Protein AF-A0A970MKL4-F1 (afdb_monomer_lite)

Secondary structure (DSSP, 8-state):
--GGGT-B-TTT--B-EE-SSEEEETTTTEEEEEETTEE----PPS-----HHHHHHTTTTS-HHHHHHHH---TTS-HHHHHHHHHHHHTHHHHHHHHHHHHHHHTTPPTT------SS-SS--

Structure (mmCIF, N/CA/C/O backbone):
data_AF-A0A970MKL4-F1
#
_entry.id   AF-A0A970MKL4-F1
#
loop_
_atom_site.group_PDB
_atom_site.id
_atom_site.type_symbol
_atom_site.label_atom_id
_atom_site.label_alt_id
_atom_site.label_comp_id
_atom_site.label_asym_id
_atom_site.label_entity_id
_atom_site.label_seq_id
_atom_site.pdbx_PDB_ins_code
_atom_site.Cartn_x
_atom_site.Cartn_y
_atom_site.Cartn_z
_atom_site.occupancy
_atom_site.B_iso_or_equiv
_atom_site.auth_seq_id
_atom_site.auth_comp_id
_atom_site.auth_asym_id
_atom_site.auth_atom_id
_atom_site.pdbx_PDB_model_num
ATOM 1 N N . MET A 1 1 ? -25.494 -15.291 -8.396 1.00 54.50 1 MET A N 1
ATOM 2 C CA . MET A 1 1 ? -25.310 -15.183 -6.929 1.00 54.50 1 MET A CA 1
ATOM 3 C C . MET A 1 1 ? -25.313 -13.704 -6.550 1.00 54.50 1 MET A C 1
ATOM 5 O O . MET A 1 1 ? -24.622 -12.943 -7.215 1.00 54.50 1 MET A O 1
ATOM 9 N N . LYS A 1 2 ? -26.125 -13.252 -5.582 1.00 67.38 2 LYS A N 1
ATOM 10 C CA . LYS A 1 2 ? -26.157 -11.826 -5.195 1.00 67.38 2 LYS A CA 1
ATOM 11 C C . LYS A 1 2 ? -24.999 -11.543 -4.232 1.00 67.38 2 LYS A C 1
ATOM 13 O O . LYS A 1 2 ? -24.972 -12.121 -3.158 1.00 67.38 2 LYS A O 1
ATOM 18 N N . LEU A 1 3 ? -24.084 -10.633 -4.580 1.00 67.19 3 LEU A N 1
ATOM 19 C CA . LEU A 1 3 ? -22.949 -10.225 -3.723 1.00 67.19 3 LEU A CA 1
ATOM 20 C C . LEU A 1 3 ? -23.367 -9.870 -2.283 1.00 67.19 3 LEU A C 1
ATOM 22 O O . LEU A 1 3 ? -22.629 -10.124 -1.340 1.00 67.19 3 LEU A O 1
ATOM 26 N N . SER A 1 4 ? -24.579 -9.344 -2.096 1.00 68.12 4 SER A N 1
ATOM 27 C CA . SER A 1 4 ? -25.131 -9.014 -0.778 1.00 68.12 4 SER A CA 1
ATOM 28 C C . SER A 1 4 ? -25.286 -10.201 0.174 1.00 68.12 4 SER A C 1
ATOM 30 O O . SER A 1 4 ? -25.399 -9.969 1.367 1.00 68.12 4 SER A O 1
ATOM 32 N N . SER A 1 5 ? -25.305 -11.448 -0.309 1.00 75.62 5 SER A N 1
ATOM 33 C CA . SER A 1 5 ? -25.460 -12.626 0.556 1.00 75.62 5 SER A CA 1
ATOM 34 C C . SER A 1 5 ? -24.148 -13.135 1.159 1.00 75.62 5 SER A C 1
ATOM 36 O O . SER A 1 5 ? -24.188 -14.065 1.955 1.00 75.62 5 SER A O 1
ATOM 38 N N . ILE A 1 6 ? -22.997 -12.581 0.757 1.00 84.31 6 ILE A N 1
ATOM 39 C CA . ILE A 1 6 ? -21.668 -13.030 1.215 1.00 84.31 6 ILE A CA 1
ATOM 40 C C . ILE A 1 6 ? -20.816 -11.913 1.830 1.00 84.31 6 ILE A C 1
ATOM 42 O O . ILE A 1 6 ? -19.795 -12.195 2.450 1.00 84.31 6 ILE A O 1
ATOM 46 N N . LEU A 1 7 ? -21.193 -10.646 1.640 1.00 88.25 7 LEU A N 1
ATOM 47 C CA . LEU A 1 7 ? -20.402 -9.510 2.105 1.00 88.25 7 LEU A CA 1
ATOM 48 C C . LEU A 1 7 ? -20.705 -9.188 3.573 1.00 88.25 7 LEU A C 1
ATOM 50 O O . LEU A 1 7 ? -21.849 -8.926 3.942 1.00 88.25 7 LEU A O 1
ATOM 54 N N . ILE A 1 8 ? -19.650 -9.146 4.387 1.00 93.25 8 ILE A N 1
ATOM 55 C CA . ILE A 1 8 ? -19.685 -8.785 5.808 1.00 93.25 8 ILE A CA 1
ATOM 56 C C . ILE A 1 8 ? -18.853 -7.530 6.070 1.00 93.25 8 ILE A C 1
ATOM 58 O O . ILE A 1 8 ? -17.955 -7.175 5.308 1.00 93.25 8 ILE A O 1
ATOM 62 N N . CYS A 1 9 ? -19.141 -6.849 7.173 1.00 92.50 9 CYS A N 1
ATOM 63 C CA . CYS A 1 9 ? -18.442 -5.642 7.572 1.00 92.50 9 CYS A CA 1
ATOM 64 C C . CYS A 1 9 ? -16.982 -5.952 7.949 1.00 92.50 9 CYS A C 1
ATOM 66 O O . CYS A 1 9 ? -16.754 -6.642 8.942 1.00 92.50 9 CYS A O 1
ATOM 68 N N . PRO A 1 10 ? -15.975 -5.372 7.275 1.00 91.62 10 PRO A N 1
ATOM 69 C CA . PRO A 1 10 ? -14.564 -5.638 7.574 1.00 91.62 10 PRO A CA 1
ATOM 70 C C . PRO A 1 10 ? -14.115 -5.137 8.958 1.00 91.62 10 PRO A C 1
ATOM 72 O O . PRO A 1 10 ? -13.047 -5.509 9.431 1.00 91.62 10 PRO A O 1
ATOM 75 N N . LYS A 1 11 ? -14.901 -4.276 9.621 1.00 88.38 11 LYS A N 1
ATOM 76 C CA . LYS A 1 11 ? -14.585 -3.745 10.958 1.00 88.38 11 LYS A CA 1
ATOM 77 C C . LYS A 1 11 ? -15.098 -4.621 12.107 1.00 88.38 11 LYS A C 1
ATOM 79 O O . LYS A 1 11 ? -14.475 -4.633 13.162 1.00 88.38 11 LYS A O 1
ATOM 84 N N . CYS A 1 12 ? -16.248 -5.278 11.948 1.00 92.69 12 CYS A N 1
ATOM 85 C CA . CYS A 1 12 ? -16.934 -5.983 13.046 1.00 92.69 12 CYS A CA 1
ATOM 86 C C . CYS A 1 12 ? -17.585 -7.314 12.639 1.00 92.69 12 CYS A C 1
ATOM 88 O O . CYS A 1 12 ? -18.314 -7.903 13.431 1.00 92.69 12 CYS A O 1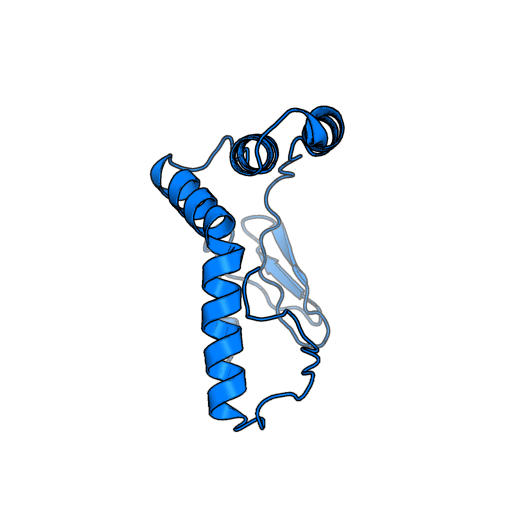
ATOM 90 N N . SER A 1 13 ? -17.371 -7.764 11.402 1.00 92.88 13 SER A N 1
ATOM 91 C CA . SER A 1 13 ? -17.889 -9.017 10.837 1.00 92.88 13 SER A CA 1
ATOM 92 C C . SER A 1 13 ? -19.417 -9.160 10.815 1.00 92.88 13 SER A C 1
ATOM 94 O O . SER A 1 13 ? -19.926 -10.240 10.541 1.00 92.88 13 SER A O 1
ATOM 96 N N . SER A 1 14 ? -20.168 -8.090 11.082 1.00 92.75 14 SER A N 1
ATOM 97 C CA . SER A 1 14 ? -21.634 -8.085 11.005 1.00 92.75 14 SER A CA 1
ATOM 98 C C . SER A 1 14 ? -22.138 -7.927 9.569 1.00 92.75 14 SER A C 1
ATOM 100 O O . SER A 1 14 ? -21.384 -7.528 8.681 1.00 92.75 14 SER A O 1
ATOM 102 N N . ASN A 1 15 ? -23.426 -8.189 9.349 1.00 93.31 15 ASN A N 1
ATOM 103 C CA . ASN A 1 15 ? -24.060 -8.015 8.042 1.00 93.31 15 ASN A CA 1
ATOM 104 C C . ASN A 1 15 ? -23.986 -6.561 7.547 1.00 93.31 15 ASN A C 1
ATOM 106 O O . ASN A 1 15 ? -23.946 -5.609 8.336 1.00 93.31 15 ASN A O 1
ATOM 110 N N . LEU A 1 16 ? -23.975 -6.411 6.221 1.00 93.88 16 LEU A N 1
ATOM 111 C CA . LEU A 1 16 ? -24.004 -5.126 5.533 1.00 93.88 16 LEU A CA 1
ATOM 112 C C . LEU A 1 16 ? -25.310 -4.951 4.759 1.00 93.88 16 LEU A C 1
ATOM 114 O O . LEU A 1 16 ? -25.736 -5.839 4.020 1.00 93.88 16 LEU A O 1
ATOM 118 N N . THR A 1 17 ? -25.885 -3.761 4.859 1.00 94.50 17 THR A N 1
ATOM 119 C CA . THR A 1 17 ? -27.026 -3.327 4.055 1.00 94.50 17 THR A CA 1
ATOM 120 C C . THR A 1 17 ? -26.508 -2.626 2.802 1.00 94.50 17 THR A C 1
ATOM 122 O O . THR A 1 17 ? -25.670 -1.724 2.884 1.00 94.50 17 THR A O 1
ATOM 125 N N . LYS A 1 18 ? -26.974 -3.048 1.620 1.00 93.19 18 LYS A N 1
ATOM 126 C CA . LYS A 1 18 ? -26.620 -2.404 0.348 1.00 93.19 18 LYS A CA 1
ATOM 127 C C . LYS A 1 18 ? -27.547 -1.221 0.079 1.00 93.19 18 LYS A C 1
ATOM 129 O O . LYS A 1 18 ? -28.760 -1.398 0.028 1.00 93.19 18 LYS A O 1
ATOM 134 N N . HIS A 1 19 ? -26.964 -0.068 -0.221 1.00 93.06 19 HIS A N 1
ATOM 135 C CA . HIS A 1 19 ? -27.649 1.093 -0.784 1.00 93.06 19 HIS A CA 1
ATOM 136 C C . HIS A 1 19 ? -27.161 1.352 -2.217 1.00 93.06 19 HIS A C 1
ATOM 138 O O . HIS A 1 19 ? -26.285 0.649 -2.726 1.00 93.06 19 HIS A O 1
ATOM 144 N N . LEU A 1 20 ? -27.734 2.360 -2.886 1.00 93.38 20 LEU A N 1
ATOM 145 C CA . LEU A 1 20 ? -27.405 2.679 -4.281 1.00 93.38 20 LEU A CA 1
ATOM 146 C C . LEU A 1 20 ? -25.904 2.963 -4.469 1.00 93.38 20 LEU A C 1
ATOM 148 O O . LEU A 1 20 ? -25.280 2.390 -5.356 1.00 93.38 20 LEU A O 1
ATOM 152 N N . ASN A 1 21 ? -25.329 3.782 -3.581 1.00 95.31 21 ASN A N 1
ATOM 153 C CA . ASN A 1 21 ? -23.964 4.310 -3.715 1.00 95.31 21 ASN A CA 1
ATOM 154 C C . ASN A 1 21 ? -23.028 3.909 -2.561 1.00 95.31 21 ASN A C 1
ATOM 156 O O . ASN A 1 21 ? -21.931 4.450 -2.446 1.00 95.31 21 ASN A O 1
ATOM 160 N N . HIS A 1 22 ? -23.456 3.019 -1.663 1.00 95.31 22 HIS A N 1
ATOM 161 C CA . HIS A 1 22 ? -22.653 2.600 -0.513 1.00 95.31 22 HIS A CA 1
ATOM 162 C C . HIS A 1 22 ? -23.173 1.306 0.124 1.00 95.31 22 HIS A C 1
ATOM 164 O O . HIS A 1 22 ? -24.287 0.856 -0.145 1.00 95.31 22 HIS A O 1
ATOM 170 N N . TRP A 1 23 ? -22.370 0.743 1.020 1.00 95.56 23 TRP A N 1
ATOM 171 C CA . TRP A 1 23 ? -22.775 -0.256 2.002 1.00 95.56 23 TRP A CA 1
ATOM 172 C C . TRP A 1 23 ? -22.774 0.357 3.387 1.00 95.56 23 TRP A C 1
ATOM 174 O O . TRP A 1 23 ? -21.879 1.134 3.716 1.00 95.56 23 TRP A O 1
ATOM 184 N N . HIS A 1 24 ? -23.745 -0.021 4.204 1.00 95.56 24 HIS A N 1
ATOM 185 C CA . HIS A 1 24 ? -23.854 0.434 5.578 1.00 95.56 24 HIS A CA 1
ATOM 186 C C . HIS A 1 24 ? -23.834 -0.757 6.539 1.00 95.56 24 HIS A C 1
ATOM 188 O O . HIS A 1 24 ? -24.446 -1.791 6.276 1.00 95.56 24 HIS A O 1
ATOM 194 N N . CYS A 1 25 ? -23.100 -0.633 7.643 1.00 94.75 25 CYS A N 1
ATOM 195 C CA . CYS A 1 25 ? -23.119 -1.605 8.729 1.00 94.75 25 CYS A CA 1
ATOM 196 C C . CYS A 1 25 ? -23.882 -1.040 9.924 1.00 94.75 25 CYS A C 1
ATOM 198 O O . CYS A 1 25 ? -23.341 -0.187 10.623 1.00 94.75 25 CYS A O 1
ATOM 200 N N . GLU A 1 26 ? -25.057 -1.592 10.221 1.00 94.75 26 GLU A N 1
ATOM 201 C CA . GLU A 1 26 ? -25.891 -1.174 11.359 1.00 94.75 26 GLU A CA 1
ATOM 202 C C . GLU A 1 26 ? -25.203 -1.385 12.721 1.00 94.75 26 GLU A C 1
ATOM 204 O O . GLU A 1 26 ? -25.435 -0.644 13.671 1.00 94.75 26 GLU A O 1
ATOM 209 N N . ASN A 1 27 ? -24.308 -2.375 12.837 1.00 95.38 27 ASN A N 1
ATOM 210 C CA . ASN A 1 27 ? -23.658 -2.685 14.114 1.00 95.38 27 ASN A CA 1
ATOM 211 C C . ASN A 1 27 ? -22.575 -1.660 14.489 1.00 95.38 27 ASN A C 1
ATOM 213 O O . ASN A 1 27 ? -22.550 -1.132 15.595 1.00 95.38 27 ASN A O 1
ATOM 217 N N . CYS A 1 28 ? -21.653 -1.362 13.567 1.00 93.94 28 CYS A N 1
ATOM 218 C CA . CYS A 1 28 ? -20.552 -0.429 13.836 1.00 93.94 28 CYS A CA 1
ATOM 219 C C . CYS A 1 28 ? -20.738 0.952 13.197 1.00 93.94 28 CYS A C 1
ATOM 221 O O . CYS A 1 28 ? -19.776 1.731 13.181 1.00 93.94 28 CYS A O 1
ATOM 223 N N . GLN A 1 29 ? -21.919 1.199 12.618 1.00 95.25 29 GLN A N 1
ATOM 224 C CA . GLN A 1 29 ? -22.348 2.449 11.985 1.00 95.25 29 GLN A CA 1
ATOM 225 C C . GLN A 1 29 ? -21.362 2.957 10.920 1.00 95.25 29 GLN A C 1
ATOM 227 O O . GLN A 1 29 ? -21.144 4.154 10.753 1.00 95.25 29 GLN A O 1
ATOM 232 N N . LYS A 1 30 ? -20.692 2.030 10.217 1.00 93.00 30 LYS A N 1
ATOM 233 C CA . LYS A 1 30 ? -19.670 2.363 9.215 1.00 93.00 30 LYS A CA 1
ATOM 234 C C . LYS A 1 30 ? -20.258 2.289 7.814 1.00 93.00 30 LYS A C 1
ATOM 236 O O . LYS A 1 30 ? -20.929 1.315 7.478 1.00 93.00 30 LYS A O 1
ATOM 241 N N . THR A 1 31 ? -19.935 3.296 7.012 1.00 94.62 31 THR A N 1
ATOM 242 C CA . THR A 1 31 ? -20.349 3.407 5.614 1.00 94.62 31 THR A CA 1
ATOM 243 C C . THR A 1 31 ? -19.151 3.179 4.695 1.00 94.62 31 THR A C 1
ATOM 245 O O . THR A 1 31 ? -18.074 3.725 4.932 1.00 94.62 31 THR A O 1
ATOM 248 N N . TYR A 1 32 ? -19.345 2.365 3.660 1.00 94.06 32 TYR A N 1
ATOM 249 C CA . TYR A 1 32 ? -18.342 1.982 2.664 1.00 94.06 32 TYR A CA 1
ATOM 250 C C . TYR A 1 32 ? -18.831 2.421 1.279 1.00 94.06 32 TYR A C 1
ATOM 252 O O . TYR A 1 32 ? -19.856 1.906 0.823 1.00 94.06 32 TYR A O 1
ATOM 260 N N . PRO A 1 33 ? -18.185 3.391 0.616 1.00 94.94 33 PRO A N 1
ATOM 261 C CA . PRO A 1 33 ? -18.696 3.946 -0.630 1.00 94.94 33 PRO A CA 1
ATOM 262 C C . PRO A 1 33 ? -18.568 2.960 -1.799 1.00 94.94 33 PRO A C 1
ATOM 264 O O . PRO A 1 33 ? -17.724 2.064 -1.805 1.00 94.94 33 PRO A O 1
ATOM 267 N N . ILE A 1 34 ? -19.415 3.144 -2.811 1.00 93.62 34 ILE A N 1
ATOM 268 C CA . ILE A 1 34 ? -19.268 2.514 -4.123 1.00 93.62 34 ILE A CA 1
ATOM 269 C C . ILE A 1 34 ? -18.799 3.601 -5.092 1.00 93.62 34 ILE A C 1
ATOM 271 O O . ILE A 1 34 ? -19.570 4.486 -5.456 1.00 93.62 34 ILE A O 1
ATOM 275 N N . ILE A 1 35 ? -17.530 3.552 -5.491 1.00 90.38 35 ILE A N 1
ATOM 276 C CA . ILE A 1 35 ? -16.877 4.578 -6.315 1.00 90.38 35 ILE A CA 1
ATOM 277 C C . ILE A 1 35 ? -16.677 3.995 -7.713 1.00 90.38 35 ILE A C 1
ATOM 279 O O . ILE A 1 35 ? -15.972 3.006 -7.865 1.00 90.38 35 ILE A O 1
ATOM 283 N N . HIS A 1 36 ? -17.328 4.559 -8.735 1.00 91.12 36 HIS A N 1
ATOM 284 C CA . HIS A 1 36 ? -17.280 4.041 -10.117 1.00 91.12 36 HIS A CA 1
ATOM 285 C C . HIS A 1 36 ? -17.627 2.540 -10.234 1.00 91.12 36 HIS A C 1
ATOM 287 O O . HIS A 1 36 ? -17.032 1.805 -11.014 1.00 91.12 36 HIS A O 1
ATOM 293 N N . GLY A 1 37 ? -18.579 2.065 -9.420 1.00 88.31 37 GLY A N 1
ATOM 294 C CA . GLY A 1 37 ? -18.957 0.648 -9.357 1.00 88.31 37 GLY A CA 1
ATOM 295 C C . GLY A 1 37 ? -18.023 -0.230 -8.512 1.00 88.31 37 GLY A C 1
ATOM 296 O O . GLY A 1 37 ? -18.316 -1.408 -8.320 1.00 88.31 37 GLY A O 1
ATOM 297 N N . ILE A 1 38 ? -16.942 0.325 -7.959 1.00 89.75 38 ILE A N 1
ATOM 298 C CA . ILE A 1 38 ? -15.987 -0.377 -7.096 1.00 89.75 38 ILE A CA 1
ATOM 299 C C . ILE A 1 38 ? -16.435 -0.260 -5.640 1.00 89.75 38 ILE A C 1
ATOM 301 O O . ILE A 1 38 ? -16.632 0.834 -5.118 1.00 89.75 38 ILE A O 1
ATOM 305 N N . HIS A 1 39 ? -16.590 -1.403 -4.977 1.00 91.88 39 HIS A N 1
ATOM 306 C CA . HIS A 1 39 ? -17.021 -1.492 -3.586 1.00 91.88 39 HIS A CA 1
ATOM 307 C C . HIS A 1 39 ? -15.822 -1.256 -2.653 1.00 91.88 39 HIS A C 1
ATOM 309 O O . HIS A 1 39 ? -14.997 -2.151 -2.466 1.00 91.88 39 HIS A O 1
ATOM 315 N N . ASP A 1 40 ? -15.712 -0.062 -2.069 1.00 91.12 40 ASP A N 1
ATOM 316 C CA . ASP A 1 40 ? -14.558 0.319 -1.253 1.00 91.12 40 ASP A CA 1
ATOM 317 C C . ASP A 1 40 ? -14.743 -0.063 0.223 1.00 91.12 40 ASP A C 1
ATOM 319 O O . ASP A 1 40 ? -15.242 0.706 1.046 1.00 91.12 40 ASP A O 1
ATOM 323 N N . PHE A 1 41 ? -14.313 -1.278 0.565 1.00 91.38 41 PHE A N 1
ATOM 324 C CA . PHE A 1 41 ? -14.342 -1.809 1.931 1.00 91.38 41 PHE A CA 1
ATOM 325 C C . PHE A 1 41 ? -13.098 -1.469 2.758 1.00 91.38 41 PHE A C 1
ATOM 327 O O . PHE A 1 41 ? -12.896 -2.037 3.836 1.00 91.38 41 PHE A O 1
ATOM 334 N N . ARG A 1 42 ? -12.240 -0.556 2.291 1.00 85.88 42 ARG A N 1
ATOM 335 C CA . ARG A 1 42 ? -11.034 -0.201 3.039 1.00 85.88 42 ARG A CA 1
ATOM 336 C C . ARG A 1 42 ? -11.432 0.435 4.366 1.00 85.88 42 ARG A C 1
ATOM 338 O O . ARG A 1 42 ? -12.111 1.458 4.444 1.00 85.88 42 ARG A O 1
ATOM 345 N N . CYS A 1 43 ? -10.992 -0.173 5.461 1.00 75.88 43 CYS A N 1
ATOM 346 C CA . CYS A 1 43 ? -11.034 0.483 6.751 1.00 75.88 43 CYS A CA 1
ATOM 347 C C . CYS A 1 43 ? -9.848 1.433 6.817 1.00 75.88 43 CYS A C 1
ATOM 349 O O . CYS A 1 43 ? -8.736 0.958 7.032 1.00 75.88 43 CYS A O 1
ATOM 351 N N . SER A 1 44 ? -10.084 2.744 6.671 1.00 61.38 44 SER A N 1
ATOM 352 C CA . SER A 1 44 ? -9.030 3.727 6.924 1.00 61.38 44 SER A CA 1
ATOM 353 C C . SER A 1 44 ? -8.382 3.396 8.268 1.00 61.38 44 SER A C 1
ATOM 355 O O . SER A 1 44 ? -9.113 3.296 9.270 1.00 61.38 44 SER A O 1
ATOM 357 N N . PRO A 1 45 ? -7.063 3.143 8.308 1.00 57.34 45 PRO A N 1
ATOM 358 C CA . PRO A 1 45 ? -6.378 3.020 9.579 1.00 57.34 45 PRO A CA 1
ATOM 359 C C . PRO A 1 45 ? -6.705 4.285 10.380 1.00 57.34 45 PRO A C 1
ATOM 361 O O . PRO A 1 45 ? -6.734 5.378 9.816 1.00 57.34 45 PRO A O 1
ATOM 364 N N . LYS A 1 46 ? -7.030 4.142 11.677 1.00 57.62 46 LYS A N 1
ATOM 365 C CA . LYS A 1 46 ? -7.079 5.308 12.579 1.00 57.62 46 LYS A CA 1
ATOM 366 C C . LYS A 1 46 ? -5.799 6.076 12.328 1.00 57.62 46 LYS A C 1
ATOM 368 O O . LYS A 1 46 ? -4.780 5.402 12.458 1.00 57.62 46 LYS A O 1
ATOM 373 N N . ASN A 1 47 ? -5.897 7.365 11.974 1.00 48.44 47 ASN A N 1
ATOM 374 C CA . ASN A 1 47 ? -4.782 8.235 11.610 1.00 48.44 47 ASN A CA 1
ATOM 375 C C . ASN A 1 47 ? -3.506 7.753 12.291 1.00 48.44 47 ASN A C 1
ATOM 377 O O . ASN A 1 47 ? -3.248 8.022 13.467 1.00 48.44 47 ASN A O 1
ATOM 381 N N . LEU A 1 48 ? -2.766 6.922 11.561 1.00 53.19 48 LEU A N 1
ATOM 382 C CA . LEU A 1 48 ? -1.352 6.836 11.786 1.00 53.19 48 LEU A CA 1
ATOM 383 C C . LEU A 1 48 ? -0.968 8.222 11.311 1.00 53.19 48 LEU A C 1
ATOM 385 O O . LEU A 1 48 ? -1.163 8.528 10.141 1.00 53.19 48 LEU A O 1
ATOM 389 N N . GLU A 1 49 ? -0.637 9.097 12.246 1.00 56.28 49 GLU A N 1
ATOM 390 C CA . GLU A 1 49 ? 0.142 10.278 11.932 1.00 56.28 49 GLU A CA 1
ATOM 391 C C . GLU A 1 49 ? 1.574 9.735 11.933 1.00 56.28 49 GLU A C 1
ATOM 393 O O . GLU A 1 49 ? 2.198 9.686 13.001 1.00 56.28 49 GLU A O 1
ATOM 398 N N . PRO A 1 50 ? 2.063 9.152 10.815 1.00 62.78 50 PRO A N 1
ATOM 399 C CA . PRO A 1 50 ? 3.479 8.854 10.698 1.00 62.78 50 PRO A CA 1
ATOM 400 C C . PRO A 1 50 ? 4.233 10.132 11.049 1.00 62.78 50 PRO A C 1
ATOM 402 O O . PRO A 1 50 ? 3.769 11.227 10.714 1.00 62.78 50 PRO A O 1
ATOM 405 N N . ASN A 1 51 ? 5.381 10.030 11.720 1.00 74.94 51 ASN A N 1
ATOM 406 C CA . ASN A 1 51 ? 6.134 11.231 12.065 1.00 74.94 51 ASN A CA 1
ATOM 407 C C . ASN A 1 51 ? 6.902 11.757 10.840 1.00 74.94 51 ASN A C 1
ATOM 409 O O . ASN A 1 51 ? 8.127 11.833 10.831 1.00 74.94 51 ASN A O 1
ATOM 413 N N . ILE A 1 52 ? 6.165 12.077 9.772 1.00 78.62 52 ILE A N 1
ATOM 414 C CA . ILE A 1 52 ? 6.687 12.559 8.493 1.00 78.62 52 ILE A CA 1
ATOM 415 C C . ILE A 1 52 ? 7.447 13.862 8.712 1.00 78.62 52 ILE A C 1
ATOM 417 O O . ILE A 1 52 ? 8.511 14.042 8.133 1.00 78.62 52 ILE A O 1
ATOM 421 N N . ALA A 1 53 ? 6.945 14.746 9.577 1.00 82.62 53 ALA A N 1
ATOM 422 C CA . ALA A 1 53 ? 7.623 15.997 9.897 1.00 82.62 53 ALA A CA 1
ATOM 423 C C . ALA A 1 53 ? 9.029 15.750 10.474 1.00 82.62 53 ALA A C 1
ATOM 425 O O . ALA A 1 53 ? 9.993 16.359 10.014 1.00 82.62 53 ALA A O 1
ATOM 426 N N . GLU A 1 54 ? 9.166 14.818 11.423 1.00 85.31 54 GLU A N 1
ATOM 427 C CA . GLU A 1 54 ? 10.471 14.435 11.973 1.00 85.31 54 GLU A CA 1
ATOM 428 C C . GLU A 1 54 ? 11.346 13.723 10.933 1.00 85.31 54 GLU A C 1
ATOM 430 O O . GLU A 1 54 ? 12.535 14.024 10.827 1.00 85.31 54 GLU A O 1
ATOM 435 N N . ALA A 1 55 ? 10.772 12.819 10.133 1.00 86.44 55 ALA A N 1
ATOM 436 C CA . ALA A 1 55 ? 11.503 12.113 9.083 1.00 86.44 55 ALA A CA 1
ATOM 437 C C . ALA A 1 55 ? 12.077 13.080 8.031 1.00 86.44 55 ALA A C 1
ATOM 439 O O . ALA A 1 55 ? 13.231 12.938 7.638 1.00 86.44 55 ALA A O 1
ATOM 440 N N . ILE A 1 56 ? 11.316 14.105 7.629 1.00 87.56 56 ILE A N 1
ATOM 441 C CA . ILE A 1 56 ? 11.782 15.155 6.711 1.00 87.56 56 ILE A CA 1
ATOM 442 C C . ILE A 1 56 ? 12.935 15.944 7.337 1.00 87.56 56 ILE A C 1
ATOM 444 O O . ILE A 1 56 ? 13.964 16.138 6.694 1.00 87.56 56 ILE A O 1
ATOM 448 N N . GLN A 1 57 ? 12.800 16.370 8.597 1.00 91.88 57 GLN A N 1
ATOM 449 C CA . GLN A 1 57 ? 13.852 17.127 9.287 1.00 91.88 57 GLN A CA 1
ATOM 450 C C . GLN A 1 57 ? 15.156 16.332 9.425 1.00 91.88 57 GLN A C 1
ATOM 452 O O . GLN A 1 57 ? 16.243 16.905 9.354 1.00 91.88 57 GLN A O 1
ATOM 457 N N . LYS A 1 58 ? 15.052 15.014 9.612 1.00 92.25 58 LYS A N 1
ATOM 458 C CA . LYS A 1 58 ? 16.191 14.116 9.824 1.00 92.25 58 LYS A CA 1
ATOM 459 C C . LYS A 1 58 ? 16.662 13.396 8.558 1.00 92.25 58 LYS A C 1
ATOM 461 O O . LYS A 1 58 ? 17.561 12.564 8.650 1.00 92.25 58 LYS A O 1
ATOM 466 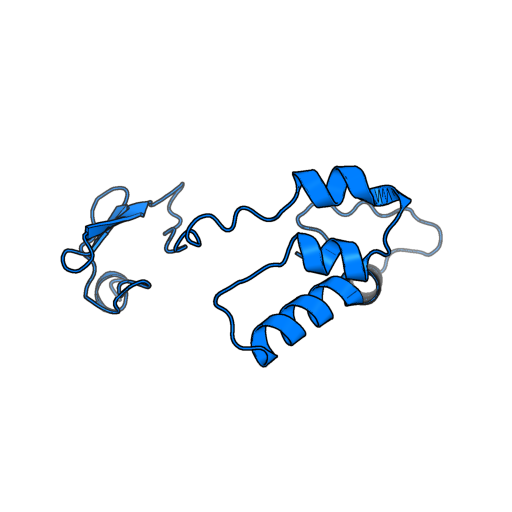N N . PHE A 1 59 ? 16.116 13.724 7.385 1.00 91.69 59 PHE A N 1
ATOM 467 C CA . PHE A 1 59 ? 16.382 13.013 6.128 1.00 91.69 59 PHE A CA 1
ATOM 468 C C . PHE A 1 59 ? 17.878 12.875 5.808 1.00 91.69 59 PHE A C 1
ATOM 470 O O . PHE A 1 59 ? 18.334 11.803 5.431 1.00 91.69 59 PHE A O 1
ATOM 477 N N . HIS A 1 60 ? 18.659 13.937 6.016 1.00 93.25 60 HIS A N 1
ATOM 478 C CA . HIS A 1 60 ? 20.104 13.933 5.755 1.00 93.25 60 HIS A CA 1
ATOM 479 C C . HIS A 1 60 ? 20.953 13.329 6.888 1.00 93.25 60 HIS A C 1
ATOM 481 O O . HIS A 1 60 ? 22.168 13.233 6.748 1.00 93.25 60 HIS A O 1
ATOM 487 N N . GLN A 1 61 ? 20.340 12.979 8.020 1.00 94.44 61 GLN A N 1
ATOM 488 C CA . GLN A 1 61 ? 21.025 12.534 9.241 1.00 94.44 61 GLN A CA 1
ATOM 489 C C . GLN A 1 61 ? 20.830 11.043 9.521 1.00 94.44 61 GLN A C 1
ATOM 491 O O . GLN A 1 61 ? 21.561 10.479 10.330 1.00 94.44 61 GLN A O 1
ATOM 496 N N . LEU A 1 62 ? 19.830 10.424 8.895 1.00 92.31 62 LEU A N 1
ATOM 497 C CA . LEU A 1 62 ? 19.408 9.057 9.161 1.00 92.31 62 LEU A CA 1
ATOM 498 C C . LEU A 1 62 ? 19.534 8.190 7.914 1.00 92.31 62 LEU A C 1
ATOM 500 O O . LEU A 1 62 ? 19.390 8.649 6.782 1.00 92.31 62 LEU A O 1
ATOM 504 N N . THR A 1 63 ? 19.756 6.902 8.135 1.00 90.56 63 THR A N 1
ATOM 505 C CA . THR A 1 63 ? 19.660 5.880 7.095 1.00 90.56 63 THR A CA 1
ATOM 506 C C . THR A 1 63 ? 18.208 5.681 6.657 1.00 90.56 63 THR A C 1
ATOM 508 O O . THR A 1 63 ? 17.263 5.968 7.395 1.00 90.56 63 THR A O 1
ATOM 511 N N . TYR A 1 64 ? 18.008 5.104 5.469 1.00 84.75 64 TYR A N 1
ATOM 512 C CA . TYR A 1 64 ? 16.673 4.736 4.983 1.00 84.75 64 TYR A CA 1
ATOM 513 C C . TYR A 1 64 ? 15.904 3.865 5.992 1.00 84.75 64 TYR A C 1
ATOM 515 O O . TYR A 1 64 ? 14.722 4.094 6.234 1.00 84.75 64 TYR A O 1
ATOM 523 N N . GLN A 1 65 ? 16.586 2.923 6.651 1.00 83.12 65 GLN A N 1
ATOM 524 C CA . GLN A 1 65 ? 15.971 2.050 7.650 1.00 83.12 65 GLN A CA 1
ATOM 525 C C . GLN A 1 65 ? 15.485 2.822 8.887 1.00 83.12 65 GLN A C 1
ATOM 527 O O . GLN A 1 65 ? 14.403 2.548 9.400 1.00 83.12 65 GLN A O 1
ATOM 532 N N . GLU A 1 66 ? 16.257 3.804 9.349 1.00 86.56 66 GLU A N 1
ATOM 533 C CA . GLU A 1 66 ? 15.883 4.663 10.478 1.00 86.56 66 GLU A CA 1
ATOM 534 C C . GLU A 1 66 ? 14.742 5.625 10.113 1.00 86.56 66 GLU A C 1
ATOM 536 O O . GLU A 1 66 ? 13.862 5.884 10.933 1.00 86.56 66 GLU A O 1
ATOM 541 N N . LEU A 1 67 ? 14.698 6.106 8.867 1.00 87.38 67 LEU A N 1
ATOM 542 C CA . LEU A 1 67 ? 13.580 6.901 8.353 1.00 87.38 67 LEU A CA 1
ATOM 543 C C . LEU A 1 67 ? 12.292 6.073 8.255 1.00 87.38 67 LEU A C 1
ATOM 545 O O . LEU A 1 67 ? 11.228 6.536 8.672 1.00 87.38 67 LEU A O 1
ATOM 549 N N . LEU A 1 68 ? 12.381 4.828 7.774 1.00 82.12 68 LEU A N 1
ATOM 550 C CA . LEU A 1 68 ? 11.260 3.887 7.784 1.00 82.12 68 LEU A CA 1
ATOM 551 C C . LEU A 1 68 ? 10.742 3.654 9.205 1.00 82.12 68 LEU A C 1
ATOM 553 O O . LEU A 1 68 ? 9.534 3.596 9.410 1.00 82.12 68 LEU A O 1
ATOM 557 N N . ASP A 1 69 ? 11.622 3.582 10.200 1.00 81.44 69 ASP A N 1
ATOM 558 C CA . ASP A 1 69 ? 11.227 3.399 11.596 1.00 81.44 69 ASP A CA 1
ATOM 559 C C . ASP A 1 69 ? 10.438 4.588 12.165 1.00 81.44 69 ASP A C 1
ATOM 561 O O . ASP A 1 69 ? 9.554 4.373 12.995 1.00 81.44 69 ASP A O 1
ATOM 565 N N . LEU A 1 70 ? 10.693 5.813 11.690 1.00 80.69 70 LEU A N 1
ATOM 566 C CA . LEU A 1 70 ? 9.940 7.022 12.058 1.00 80.69 70 LEU A CA 1
ATOM 567 C C . LEU A 1 70 ? 8.563 7.106 11.381 1.00 80.69 70 LEU A C 1
ATOM 569 O O . LEU A 1 70 ? 7.600 7.617 11.964 1.00 80.69 70 LEU A O 1
ATOM 573 N N . VAL A 1 71 ? 8.455 6.608 10.149 1.00 77.88 71 VAL A N 1
ATOM 574 C CA . VAL A 1 71 ? 7.232 6.700 9.335 1.00 77.88 71 VAL A CA 1
ATOM 575 C C . VAL A 1 71 ? 6.314 5.500 9.570 1.00 77.88 71 VAL A C 1
ATOM 577 O O . VAL A 1 71 ? 5.101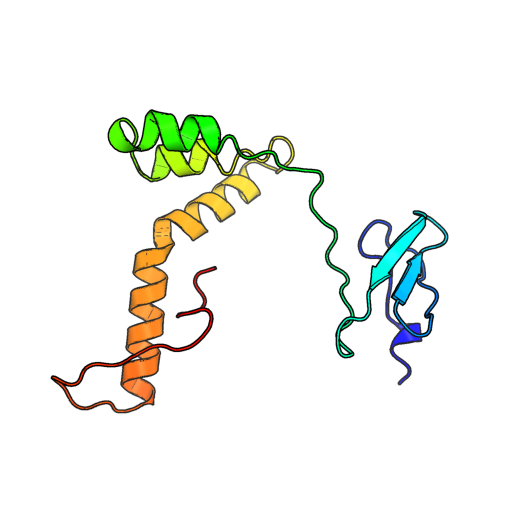 5.648 9.679 1.00 77.88 71 VAL A O 1
ATOM 580 N N . LEU A 1 72 ? 6.866 4.301 9.732 1.00 75.25 72 LEU A N 1
ATOM 581 C CA . LEU A 1 72 ? 6.108 3.060 9.903 1.00 75.25 72 LEU A CA 1
ATOM 582 C C . LEU A 1 72 ? 5.702 2.797 11.361 1.00 75.25 72 LEU A C 1
ATOM 584 O O . LEU A 1 72 ? 5.353 1.660 11.693 1.00 75.25 72 LEU A O 1
ATOM 588 N N . ILE A 1 73 ? 5.729 3.812 12.243 1.00 65.56 73 ILE A N 1
ATOM 589 C CA . ILE A 1 73 ? 5.345 3.688 13.659 1.00 65.56 73 ILE A CA 1
ATOM 590 C C . ILE A 1 73 ? 3.887 3.229 13.762 1.00 65.56 73 ILE A C 1
ATOM 592 O O . ILE A 1 73 ? 2.936 3.997 13.892 1.00 65.56 73 ILE A O 1
ATOM 596 N N . SER A 1 74 ? 3.714 1.918 13.797 1.00 59.12 74 SER A N 1
ATOM 597 C CA . SER A 1 74 ? 2.455 1.262 14.060 1.00 59.12 74 SER A CA 1
ATOM 598 C C . SER A 1 74 ? 2.432 0.898 15.540 1.00 59.12 74 SER A C 1
ATOM 600 O O . SER A 1 74 ? 2.706 -0.231 15.938 1.00 59.12 74 SER A O 1
ATOM 602 N N . LYS A 1 75 ? 2.080 1.861 16.408 1.00 57.69 75 LYS A N 1
ATOM 603 C CA . LYS A 1 75 ? 2.005 1.662 17.878 1.00 57.69 75 LYS A CA 1
ATOM 604 C C . LYS A 1 75 ? 1.075 0.508 18.326 1.00 57.69 75 LYS A C 1
ATOM 606 O O . LYS A 1 75 ? 0.862 0.324 19.518 1.00 57.69 75 LYS A O 1
ATOM 611 N N . ARG A 1 76 ? 0.461 -0.236 17.398 1.00 60.41 76 ARG A N 1
ATOM 612 C CA . ARG A 1 76 ? -0.563 -1.260 17.638 1.00 60.41 76 ARG A CA 1
ATOM 613 C C . ARG A 1 76 ? -0.344 -2.583 16.898 1.00 60.41 76 ARG A C 1
ATOM 615 O O . ARG A 1 76 ? -1.186 -3.463 17.049 1.00 60.41 76 ARG A O 1
ATOM 622 N N . LEU A 1 77 ? 0.716 -2.749 16.099 1.00 69.19 77 LEU A N 1
ATOM 623 C CA . LEU A 1 77 ? 0.943 -4.018 15.397 1.00 69.19 77 LEU A CA 1
ATOM 624 C C . LEU A 1 77 ? 1.855 -4.954 16.205 1.00 69.19 77 LEU A C 1
ATOM 626 O O . LEU A 1 77 ? 2.817 -4.497 16.826 1.00 69.19 77 LEU A O 1
ATOM 630 N N . PRO A 1 78 ? 1.598 -6.278 16.190 1.00 77.31 78 PRO A N 1
ATOM 631 C CA . PRO A 1 78 ? 2.525 -7.253 16.752 1.00 77.31 78 PRO A CA 1
ATOM 632 C C . PRO A 1 78 ? 3.921 -7.103 16.136 1.00 77.31 78 PRO A C 1
ATOM 634 O O . PRO A 1 78 ? 4.037 -6.910 14.924 1.00 77.31 78 PRO A O 1
ATOM 637 N N . LYS A 1 79 ? 4.983 -7.277 16.939 1.00 77.56 79 LYS A N 1
ATOM 638 C CA . LYS A 1 79 ? 6.387 -7.138 16.491 1.00 77.56 79 LYS A CA 1
ATOM 639 C C . LYS A 1 79 ? 6.677 -7.883 15.183 1.00 77.56 79 LYS A C 1
ATOM 641 O O . LYS A 1 79 ? 7.322 -7.336 14.299 1.00 77.56 79 LYS A O 1
ATOM 646 N N . ARG A 1 80 ? 6.139 -9.099 15.030 1.00 77.94 80 ARG A N 1
ATOM 647 C CA . ARG A 1 80 ? 6.284 -9.918 13.814 1.00 77.94 80 ARG A CA 1
ATOM 648 C C . ARG A 1 80 ? 5.694 -9.257 12.565 1.00 77.94 80 ARG A C 1
ATOM 650 O O . ARG A 1 80 ? 6.271 -9.373 11.492 1.00 77.94 80 ARG A O 1
ATOM 657 N N . ILE A 1 81 ? 4.540 -8.604 12.689 1.00 75.62 81 ILE A N 1
ATOM 658 C CA . ILE A 1 81 ? 3.898 -7.900 11.572 1.00 75.62 81 ILE A CA 1
ATOM 659 C C . ILE A 1 81 ? 4.690 -6.641 11.238 1.00 75.62 81 ILE A C 1
ATOM 661 O O . ILE A 1 81 ? 4.964 -6.399 10.070 1.00 75.62 81 ILE A O 1
ATOM 665 N N . ASN A 1 82 ? 5.127 -5.900 12.257 1.00 77.06 82 ASN A N 1
ATOM 666 C CA . ASN A 1 82 ? 5.961 -4.721 12.051 1.00 77.06 82 ASN A CA 1
ATOM 667 C C . ASN A 1 82 ? 7.267 -5.078 11.320 1.00 77.06 82 ASN A C 1
ATOM 669 O O . ASN A 1 82 ? 7.634 -4.411 10.362 1.00 77.06 82 ASN A O 1
ATOM 673 N N . GLN A 1 83 ? 7.915 -6.182 11.708 1.00 81.25 83 GLN A N 1
ATOM 674 C CA . GLN A 1 83 ? 9.117 -6.662 11.028 1.00 81.25 83 GLN A CA 1
ATOM 675 C C . GLN A 1 83 ? 8.845 -7.024 9.566 1.00 81.25 83 GLN A C 1
ATOM 677 O O . GLN A 1 83 ? 9.580 -6.583 8.696 1.00 81.25 83 GLN A O 1
ATOM 682 N N . LYS A 1 84 ? 7.751 -7.740 9.272 1.00 80.69 84 LYS A N 1
ATOM 683 C CA . LYS A 1 84 ? 7.375 -8.055 7.884 1.00 80.69 84 LYS A CA 1
ATOM 684 C C . LYS A 1 84 ? 7.178 -6.807 7.023 1.00 80.69 84 LYS A C 1
ATOM 686 O O . LYS A 1 84 ? 7.535 -6.826 5.854 1.00 80.69 84 LYS A O 1
ATOM 691 N N . ILE A 1 85 ? 6.590 -5.754 7.587 1.00 79.50 85 ILE A N 1
ATOM 692 C CA . ILE A 1 85 ? 6.396 -4.482 6.884 1.00 79.50 85 ILE A CA 1
ATOM 693 C C . ILE A 1 85 ? 7.755 -3.817 6.628 1.00 79.50 85 ILE A C 1
ATOM 695 O O . ILE A 1 85 ? 8.017 -3.390 5.510 1.00 79.50 85 ILE A O 1
ATOM 699 N N . LYS A 1 86 ? 8.650 -3.787 7.622 1.00 79.88 86 LYS A N 1
ATOM 700 C CA . LYS A 1 86 ? 10.013 -3.264 7.438 1.00 79.88 86 LYS A CA 1
ATOM 701 C C . LYS A 1 86 ? 10.784 -4.032 6.368 1.00 79.88 86 LYS A C 1
ATOM 703 O O . LYS A 1 86 ? 11.375 -3.404 5.502 1.00 79.88 86 LYS A O 1
ATOM 708 N N . ASP A 1 87 ? 10.734 -5.362 6.404 1.00 83.94 87 ASP A N 1
ATOM 709 C CA . ASP A 1 87 ? 11.398 -6.234 5.428 1.00 83.94 87 ASP A CA 1
ATOM 710 C C . ASP A 1 87 ? 10.845 -6.035 4.009 1.00 83.94 87 ASP A C 1
ATOM 712 O O . ASP A 1 87 ? 11.567 -6.200 3.030 1.00 83.94 87 ASP A O 1
ATOM 716 N N . TYR A 1 88 ? 9.555 -5.705 3.890 1.00 82.50 88 TYR A N 1
ATOM 717 C CA . TYR A 1 88 ? 8.914 -5.409 2.611 1.00 82.50 88 TYR A CA 1
ATOM 718 C C . TYR A 1 88 ? 9.485 -4.132 1.989 1.00 82.50 88 TYR A C 1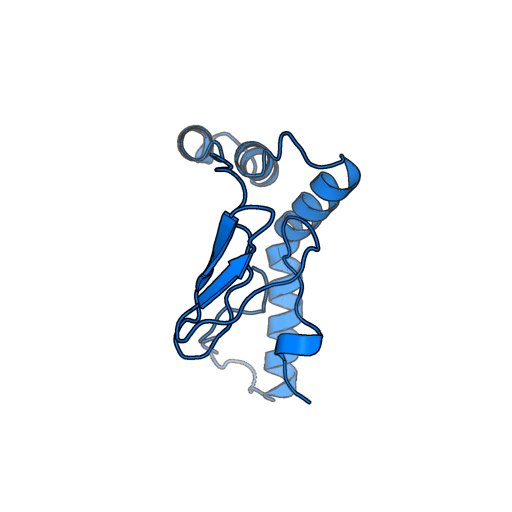
ATOM 720 O O . TYR A 1 88 ? 9.926 -4.165 0.844 1.00 82.50 88 TYR A O 1
ATOM 728 N N . TYR A 1 89 ? 9.518 -3.035 2.754 1.00 81.50 89 TYR A N 1
ATOM 729 C CA . TYR A 1 89 ? 10.017 -1.744 2.270 1.00 81.50 89 TYR A CA 1
ATOM 730 C C . TYR A 1 89 ? 11.543 -1.720 2.114 1.00 81.50 89 TYR A C 1
ATOM 732 O O . TYR A 1 89 ? 12.057 -1.133 1.170 1.00 81.50 89 TYR A O 1
ATOM 740 N N . SER A 1 90 ? 12.299 -2.407 2.975 1.00 82.81 90 SER A N 1
ATOM 741 C CA . SER A 1 90 ? 13.764 -2.457 2.848 1.00 82.81 90 SER A CA 1
ATOM 742 C C . SER A 1 90 ? 14.241 -3.203 1.597 1.00 82.81 90 SER A C 1
ATOM 744 O O . SER A 1 90 ? 15.349 -2.956 1.127 1.00 82.81 90 SER A O 1
ATOM 746 N N . LYS A 1 91 ? 13.399 -4.076 1.031 1.00 83.88 91 LYS A N 1
ATOM 747 C CA . LYS A 1 91 ? 13.671 -4.848 -0.192 1.00 83.88 91 LYS A CA 1
ATOM 748 C C . LYS A 1 91 ? 12.953 -4.307 -1.426 1.00 83.88 91 LYS A C 1
ATOM 750 O O . LYS A 1 91 ? 12.810 -5.021 -2.419 1.00 83.88 91 LYS A O 1
ATOM 755 N N . GLU A 1 92 ? 12.474 -3.066 -1.376 1.00 80.62 92 GLU A N 1
ATOM 756 C CA . GLU A 1 92 ? 11.692 -2.476 -2.463 1.00 80.62 92 GLU A CA 1
ATOM 757 C C . GLU A 1 92 ? 12.472 -2.450 -3.785 1.00 80.62 92 GLU A C 1
ATOM 759 O O . GLU A 1 92 ? 11.941 -2.848 -4.820 1.00 80.62 92 GLU A O 1
ATOM 764 N N . ILE A 1 93 ? 13.751 -2.063 -3.737 1.00 81.19 93 ILE A N 1
ATOM 765 C CA . ILE A 1 93 ? 14.629 -1.995 -4.914 1.00 81.19 93 ILE A CA 1
ATOM 766 C C . ILE A 1 93 ? 14.812 -3.383 -5.537 1.00 81.19 93 ILE A C 1
ATOM 768 O O . ILE A 1 93 ? 14.531 -3.559 -6.717 1.00 81.19 93 ILE A O 1
ATOM 772 N N . GLU A 1 94 ? 15.194 -4.383 -4.736 1.00 85.19 94 GLU A N 1
ATOM 773 C CA . GLU A 1 94 ? 15.414 -5.765 -5.196 1.00 85.19 94 GLU A CA 1
ATOM 774 C C . GLU A 1 94 ? 14.153 -6.351 -5.850 1.00 85.19 94 GLU A C 1
ATOM 776 O O . GLU A 1 94 ? 14.204 -6.952 -6.928 1.00 85.19 94 GLU A O 1
ATOM 781 N N . ARG A 1 95 ? 12.990 -6.141 -5.223 1.00 83.38 95 ARG A N 1
ATOM 782 C CA . ARG A 1 95 ? 11.701 -6.555 -5.791 1.00 83.38 95 ARG A CA 1
ATOM 783 C C . ARG A 1 95 ? 11.412 -5.860 -7.112 1.00 83.38 95 ARG A C 1
ATOM 785 O O . ARG A 1 95 ? 10.963 -6.515 -8.051 1.00 83.38 95 ARG A O 1
ATOM 792 N N . THR A 1 96 ? 11.646 -4.554 -7.171 1.00 82.06 96 THR A N 1
ATOM 793 C CA . THR A 1 96 ? 11.409 -3.748 -8.366 1.00 82.06 96 THR A CA 1
ATOM 794 C C . THR A 1 96 ? 12.283 -4.201 -9.520 1.00 82.06 96 THR A C 1
ATOM 796 O O . THR A 1 96 ? 11.761 -4.433 -10.607 1.00 82.06 96 THR A O 1
ATOM 799 N N . GLU A 1 97 ? 13.574 -4.411 -9.280 1.00 84.69 97 GLU A N 1
ATOM 800 C CA . GLU A 1 97 ? 14.509 -4.926 -10.279 1.00 84.69 97 GLU A CA 1
ATOM 801 C C . GLU A 1 97 ? 14.095 -6.316 -10.769 1.00 84.69 97 GLU A C 1
ATOM 803 O O . GLU A 1 97 ? 14.038 -6.556 -11.975 1.00 84.69 97 GLU A O 1
ATOM 808 N N . THR A 1 98 ? 13.722 -7.211 -9.850 1.00 86.00 98 THR A N 1
ATOM 809 C CA . THR A 1 98 ? 13.285 -8.575 -10.183 1.00 86.00 98 THR A CA 1
ATOM 810 C C . THR A 1 98 ? 12.029 -8.571 -11.059 1.00 86.00 98 THR A C 1
ATOM 812 O O . THR A 1 98 ? 11.960 -9.269 -12.077 1.00 86.00 98 THR A O 1
ATOM 815 N N . MET A 1 99 ? 11.024 -7.771 -10.696 1.00 82.75 99 MET A N 1
ATOM 816 C CA . MET A 1 99 ? 9.785 -7.683 -11.468 1.00 82.75 99 MET A CA 1
ATOM 817 C C . MET A 1 99 ? 9.995 -6.977 -12.808 1.00 82.75 99 MET A C 1
ATOM 819 O O . MET A 1 99 ? 9.507 -7.466 -13.825 1.00 82.75 99 MET A O 1
ATOM 823 N N . ALA A 1 100 ? 10.768 -5.890 -12.843 1.00 83.06 100 ALA A N 1
ATOM 824 C CA . ALA A 1 100 ? 11.110 -5.203 -14.085 1.00 83.06 100 ALA A CA 1
ATOM 825 C C . ALA A 1 100 ? 11.862 -6.130 -15.052 1.00 83.06 100 ALA A C 1
ATOM 827 O O . ALA A 1 100 ? 11.512 -6.193 -16.229 1.00 83.06 100 ALA A O 1
ATOM 828 N N . ALA A 1 101 ? 12.836 -6.904 -14.562 1.00 84.44 101 ALA A N 1
ATOM 829 C CA . ALA A 1 101 ? 13.555 -7.885 -15.370 1.00 84.44 101 ALA A CA 1
ATOM 830 C C . ALA A 1 101 ? 12.609 -8.937 -15.969 1.00 84.44 101 ALA A C 1
ATOM 832 O O . ALA A 1 101 ? 12.700 -9.235 -17.160 1.00 84.44 101 ALA A O 1
ATOM 833 N N . THR A 1 102 ? 11.658 -9.434 -15.171 1.00 83.88 102 THR A N 1
ATOM 834 C CA . THR A 1 102 ? 10.633 -10.385 -15.631 1.00 83.88 102 THR A CA 1
ATOM 835 C C . THR A 1 102 ? 9.781 -9.784 -16.753 1.00 83.88 102 THR A C 1
ATOM 837 O O . THR A 1 102 ? 9.633 -10.390 -17.811 1.00 83.88 102 THR A O 1
ATOM 840 N N . PHE A 1 103 ? 9.284 -8.555 -16.581 1.00 83.00 103 PHE A N 1
ATOM 841 C CA . PHE A 1 103 ? 8.481 -7.890 -17.612 1.00 83.00 103 PHE A CA 1
ATOM 842 C C . PHE A 1 103 ? 9.265 -7.613 -18.895 1.00 83.00 103 PHE A C 1
ATOM 844 O O . PHE A 1 103 ? 8.738 -7.803 -19.989 1.00 83.00 103 PHE A O 1
ATOM 851 N N . ILE A 1 104 ? 10.524 -7.181 -18.781 1.00 84.19 104 ILE A N 1
ATOM 852 C CA . ILE A 1 104 ? 11.399 -6.940 -19.936 1.00 84.19 104 ILE A CA 1
ATOM 853 C C . ILE A 1 104 ? 11.632 -8.242 -20.710 1.00 84.19 104 ILE A C 1
ATOM 855 O O . ILE A 1 104 ? 11.579 -8.239 -21.945 1.00 84.19 104 ILE A O 1
ATOM 859 N N . GLN A 1 105 ? 11.856 -9.348 -19.993 1.00 84.75 105 GLN A N 1
ATOM 860 C CA . GLN A 1 105 ? 12.029 -10.673 -20.582 1.00 84.75 105 GLN A CA 1
ATOM 861 C C . GLN A 1 105 ? 10.764 -11.126 -21.324 1.00 84.75 105 GLN A C 1
ATOM 863 O O . GLN A 1 105 ? 10.853 -11.524 -22.488 1.00 84.75 105 GLN A O 1
ATOM 868 N N . ASP A 1 106 ? 9.5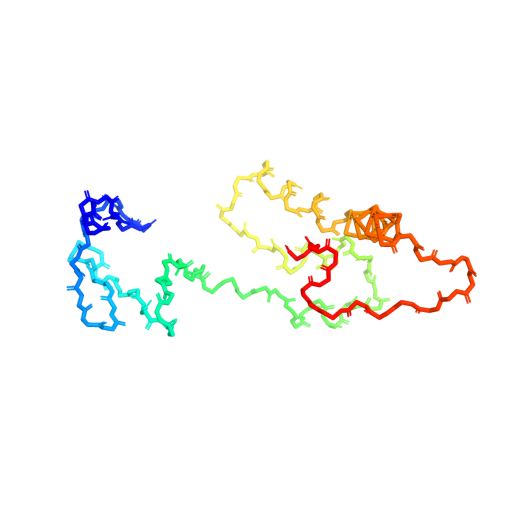94 -11.008 -20.695 1.00 85.56 106 ASP A N 1
ATOM 869 C CA . ASP A 1 106 ? 8.310 -11.400 -21.287 1.00 85.56 106 ASP A CA 1
ATOM 870 C C . ASP A 1 106 ? 7.943 -10.540 -22.503 1.00 85.56 106 ASP A C 1
ATOM 872 O O . ASP A 1 106 ? 7.482 -11.053 -23.527 1.00 85.56 106 ASP A O 1
ATOM 876 N N . ALA A 1 107 ? 8.210 -9.234 -22.432 1.00 84.62 107 ALA A N 1
ATOM 877 C CA . ALA A 1 107 ? 7.993 -8.296 -23.528 1.00 84.62 107 ALA A CA 1
ATOM 878 C C . ALA A 1 107 ? 9.028 -8.434 -24.663 1.00 84.62 107 ALA A C 1
ATOM 880 O O . ALA A 1 107 ? 8.872 -7.800 -25.709 1.00 84.62 107 ALA A O 1
ATOM 881 N N . LYS A 1 108 ? 10.070 -9.264 -24.484 1.00 88.00 108 LYS A N 1
ATOM 882 C CA . LYS A 1 108 ? 11.148 -9.519 -25.458 1.00 88.00 108 LYS A CA 1
ATOM 883 C C . LYS A 1 108 ? 11.792 -8.233 -25.979 1.00 88.00 108 LYS A C 1
ATOM 885 O O . LYS A 1 108 ? 12.080 -8.107 -27.172 1.00 88.00 108 LYS A O 1
ATOM 890 N N . ILE A 1 109 ? 11.994 -7.260 -25.094 1.00 81.81 109 ILE A N 1
ATOM 891 C CA . ILE A 1 109 ? 12.527 -5.958 -25.494 1.00 81.81 109 ILE A CA 1
ATOM 892 C C . ILE A 1 109 ? 14.003 -6.114 -25.899 1.00 81.81 109 ILE A C 1
ATOM 894 O O . ILE A 1 109 ? 14.790 -6.660 -25.127 1.00 81.81 109 ILE A O 1
ATOM 898 N N . PRO A 1 110 ? 14.409 -5.647 -27.097 1.00 80.75 110 PRO A N 1
ATOM 899 C CA . PRO A 1 110 ? 15.800 -5.728 -27.531 1.00 80.75 110 PRO A CA 1
ATOM 900 C C . PRO A 1 110 ? 16.748 -4.945 -26.617 1.00 80.75 110 PRO A C 1
ATOM 902 O O . PRO A 1 110 ? 16.424 -3.842 -26.169 1.00 80.75 110 PRO A O 1
ATOM 905 N N . ASN A 1 111 ? 17.958 -5.475 -26.422 1.00 79.25 111 ASN A N 1
ATOM 906 C CA . ASN A 1 111 ? 19.011 -4.805 -25.657 1.00 79.25 111 ASN A CA 1
ATOM 907 C C . ASN A 1 111 ? 19.295 -3.389 -26.190 1.00 79.25 111 ASN A C 1
ATOM 909 O O . ASN A 1 111 ? 19.333 -3.158 -27.400 1.00 79.25 111 ASN A O 1
ATOM 913 N N . GLY A 1 112 ? 19.522 -2.445 -25.271 1.00 77.19 112 GLY A N 1
ATOM 914 C CA . GLY A 1 112 ? 19.847 -1.050 -25.593 1.00 77.19 112 GLY A CA 1
ATOM 915 C C . GLY A 1 112 ? 18.641 -0.154 -25.898 1.00 77.19 112 GLY A C 1
ATOM 916 O O . GLY A 1 112 ? 18.822 0.977 -26.347 1.00 77.19 112 GLY A O 1
ATOM 917 N N . ARG A 1 113 ? 17.411 -0.628 -25.670 1.00 79.69 113 ARG A N 1
ATOM 918 C CA . ARG A 1 113 ? 16.193 0.189 -25.752 1.00 79.69 113 ARG A CA 1
ATOM 919 C C . ARG A 1 113 ? 15.793 0.709 -24.372 1.00 79.69 113 ARG A C 1
ATOM 921 O O . ARG A 1 113 ? 15.957 0.021 -23.371 1.00 79.69 113 ARG A O 1
ATOM 928 N N . SER A 1 114 ? 15.239 1.917 -24.334 1.00 79.00 114 SER A N 1
ATOM 929 C CA . SER A 1 114 ? 14.617 2.475 -23.131 1.00 79.00 114 SER A CA 1
ATOM 930 C C . SER A 1 114 ? 13.177 1.984 -23.012 1.00 79.00 114 SER A C 1
ATOM 932 O O . SER A 1 114 ? 12.456 1.928 -24.008 1.00 79.00 114 SER A O 1
ATOM 934 N N . VAL A 1 115 ? 12.762 1.655 -21.791 1.00 75.62 115 VAL A N 1
ATOM 935 C CA . VAL A 1 115 ? 11.405 1.204 -21.469 1.00 75.62 115 VAL A CA 1
ATOM 936 C C . VAL A 1 115 ? 10.803 2.196 -20.488 1.00 75.62 115 VAL A C 1
ATOM 938 O O . VAL A 1 115 ? 11.453 2.566 -19.513 1.00 75.62 115 VAL A O 1
ATOM 941 N N . LEU A 1 116 ? 9.580 2.641 -20.767 1.00 75.56 116 LEU A N 1
ATOM 942 C CA . LEU A 1 116 ? 8.806 3.481 -19.863 1.00 75.56 116 LEU A CA 1
ATOM 943 C C . LEU A 1 116 ? 7.715 2.618 -19.232 1.00 75.56 116 LEU A C 1
ATOM 945 O O . LEU A 1 116 ? 6.821 2.150 -19.934 1.00 75.56 116 LEU A O 1
ATOM 949 N N . ASP A 1 117 ? 7.807 2.409 -17.923 1.00 73.75 117 ASP A N 1
ATOM 950 C CA . ASP A 1 117 ? 6.739 1.786 -17.145 1.00 73.75 117 ASP A CA 1
ATOM 951 C C . ASP A 1 117 ? 5.650 2.831 -16.851 1.00 73.75 117 ASP A C 1
ATOM 953 O O . ASP A 1 117 ? 5.933 3.912 -16.327 1.00 73.75 117 ASP A O 1
ATOM 957 N N . LEU A 1 118 ? 4.408 2.531 -17.238 1.00 68.44 118 LEU A N 1
ATOM 958 C CA . LEU A 1 118 ? 3.240 3.394 -17.061 1.00 68.44 118 LEU A CA 1
ATOM 959 C C . LEU A 1 118 ? 2.184 2.641 -16.244 1.00 68.44 118 LEU A C 1
ATOM 961 O O . LEU A 1 118 ? 1.375 1.891 -16.787 1.00 68.44 118 LEU A O 1
ATOM 965 N N . GLY A 1 119 ? 2.179 2.860 -14.929 1.00 67.06 119 GLY A N 1
ATOM 966 C CA . GLY A 1 119 ? 1.273 2.198 -13.991 1.00 67.06 119 GLY A CA 1
ATOM 967 C C . GLY A 1 119 ? 1.721 2.383 -12.542 1.00 67.06 119 GLY A C 1
ATOM 968 O O . GLY A 1 119 ? 2.533 3.253 -12.241 1.00 67.06 119 GLY A O 1
ATOM 969 N N . CYS A 1 120 ? 1.227 1.545 -11.630 1.00 64.12 120 CYS A N 1
ATOM 970 C CA . CYS A 1 120 ? 1.693 1.476 -10.235 1.00 64.12 120 CYS A CA 1
ATOM 971 C C . CYS A 1 120 ? 3.076 0.795 -10.082 1.00 64.12 120 CYS A C 1
ATOM 973 O O . CYS A 1 120 ? 3.372 0.216 -9.038 1.00 64.12 120 CYS A O 1
ATOM 975 N N . GLY A 1 121 ? 3.910 0.869 -11.124 1.00 60.81 121 GLY A N 1
ATOM 976 C CA . GLY A 1 121 ? 5.247 0.291 -11.192 1.00 60.81 121 GLY A CA 1
ATOM 977 C C . GLY A 1 121 ? 5.268 -1.238 -11.276 1.00 60.81 121 GLY A C 1
ATOM 978 O O . GLY A 1 121 ? 4.238 -1.902 -11.428 1.00 60.81 121 GLY A O 1
ATOM 979 N N . SER A 1 122 ? 6.451 -1.788 -11.009 1.00 58.69 122 SER A N 1
ATOM 980 C CA . SER A 1 122 ? 6.782 -3.168 -10.617 1.00 58.69 122 SER A CA 1
ATOM 981 C C . SER A 1 122 ? 6.017 -3.694 -9.383 1.00 58.69 122 SER A C 1
ATOM 983 O O . SER A 1 122 ? 6.500 -4.583 -8.692 1.00 58.69 122 SER A O 1
ATOM 985 N N . GLY A 1 123 ? 4.842 -3.158 -9.045 1.00 53.06 123 GLY A N 1
ATOM 986 C CA . GLY A 1 123 ? 4.004 -3.638 -7.947 1.00 53.06 123 GLY A CA 1
ATOM 987 C C . GLY A 1 123 ? 4.657 -3.543 -6.564 1.00 53.06 123 GLY A C 1
ATOM 988 O O . GLY A 1 123 ? 4.367 -4.368 -5.697 1.00 53.06 123 GLY A O 1
ATOM 989 N N . SER A 1 124 ? 5.571 -2.592 -6.344 1.00 45.19 124 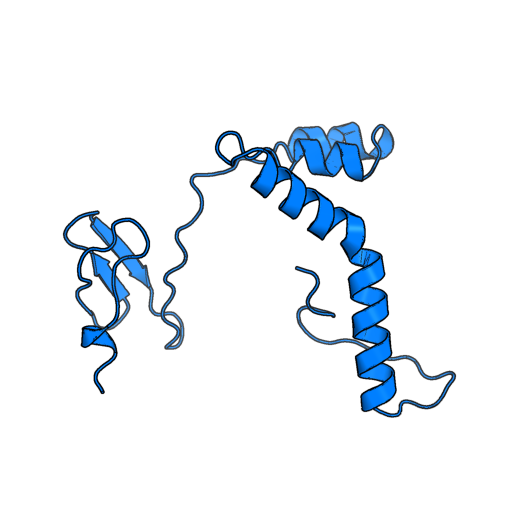SER A N 1
ATOM 990 C CA . SER A 1 124 ? 6.344 -2.483 -5.099 1.00 45.19 124 SER A CA 1
ATOM 991 C C . SER A 1 124 ? 5.653 -1.729 -3.956 1.00 45.19 124 SER A C 1
ATOM 993 O O . SER A 1 124 ? 6.168 -1.753 -2.842 1.00 45.19 124 SER A O 1
ATOM 995 N N . SER A 1 125 ? 4.486 -1.121 -4.192 1.00 42.38 125 SER A N 1
ATOM 996 C CA . SER A 1 125 ? 3.729 -0.364 -3.178 1.00 42.38 125 SER A CA 1
ATOM 997 C C . SER A 1 125 ? 3.095 -1.231 -2.093 1.00 42.38 125 SER A C 1
ATOM 999 O O . SER A 1 125 ? 2.560 -2.306 -2.451 1.00 42.38 125 SER A O 1
#

Sequence (125 aa):
MKLSSILICPKCSSNLTKHLNHWHCENCQKTYPIIHGIHDFRCSPKNLEPNIAEAIQKFHQLTYQELLDLVLISKRLPKRINQKIKDYYSKEIERTETMAATFIQDAKIPNGRSVLDLGCGSGSS

Foldseek 3Di:
DDPQVPDAQPVPRHHWDDDPFWIADPPVRDIFGQDPNRTGNDDPDPPPVQVVVVLVVCVVPDDPLVSCCSRLPPVPDDPVVSVVVSVLLVCLVVLLVVLVVVVCVVVVPDPPDDDDDDDPGSPSD

Radius of gyration: 20.5 Å; chains: 1; bounding box: 49×32×45 Å

pLDDT: mean 81.07, std 12.43, range [42.38, 95.56]